Protein AF-A0A1G6LSV8-F1 (afdb_monomer)

Secondary structure (DSSP, 8-state):
--HHHHHHHHHHHHHHHHHHHHHHHHHHHHHH-TT-HHHHHHHHHHHHHHHHHHHHHHHHHHHHHHHHHHHHHHHHHHHHHHHHHHHHH-

Structure (mmCIF, N/CA/C/O backbone):
data_AF-A0A1G6LSV8-F1
#
_entry.id   AF-A0A1G6LSV8-F1
#
loop_
_atom_site.group_PDB
_atom_site.id
_atom_site.type_symbol
_atom_site.label_atom_id
_atom_site.label_alt_id
_atom_site.label_comp_id
_atom_site.label_asym_id
_atom_site.label_entity_id
_atom_site.label_seq_id
_atom_site.pdbx_PDB_ins_code
_atom_site.Cartn_x
_atom_site.Cartn_y
_atom_site.Cartn_z
_atom_site.occupancy
_atom_site.B_iso_or_equiv
_atom_site.auth_seq_id
_atom_site.auth_comp_id
_atom_site.auth_asym_id
_atom_site.auth_atom_id
_atom_si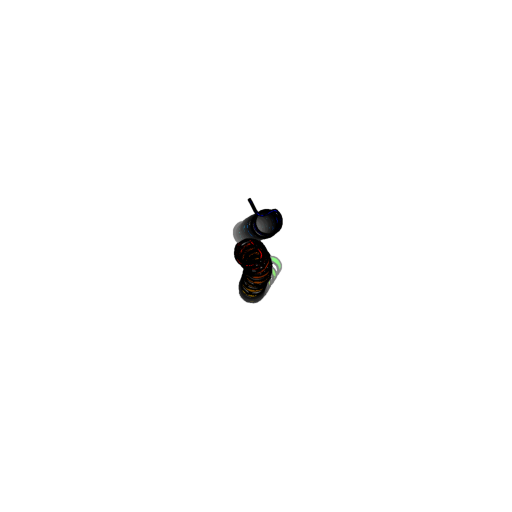te.pdbx_PDB_model_num
ATOM 1 N N . MET A 1 1 ? -2.219 7.189 21.224 1.00 52.38 1 MET A N 1
ATOM 2 C CA . MET A 1 1 ? -1.840 7.245 19.793 1.00 52.38 1 MET A CA 1
ATOM 3 C C . MET A 1 1 ? -1.718 5.817 19.270 1.00 52.38 1 MET A C 1
ATOM 5 O O . MET A 1 1 ? -0.903 5.052 19.778 1.00 52.38 1 MET A O 1
ATOM 9 N N . PHE A 1 2 ? -2.610 5.413 18.369 1.00 63.88 2 PHE A N 1
ATOM 10 C CA . PHE A 1 2 ? -2.823 4.015 17.993 1.00 63.88 2 PHE A CA 1
ATOM 11 C C . PHE A 1 2 ? -1.665 3.469 17.142 1.00 63.88 2 PHE A C 1
ATOM 13 O O . PHE A 1 2 ? -1.421 3.943 16.034 1.00 63.88 2 PHE A O 1
ATOM 20 N N . ARG A 1 3 ? -0.928 2.476 17.667 1.00 68.75 3 ARG A N 1
ATOM 21 C CA . ARG A 1 3 ? 0.225 1.848 16.985 1.00 68.75 3 ARG A CA 1
ATOM 22 C C . ARG A 1 3 ? -0.141 1.328 15.591 1.00 68.75 3 ARG A C 1
ATOM 24 O O . ARG A 1 3 ? 0.647 1.494 14.672 1.00 68.75 3 ARG A O 1
ATOM 31 N N . ILE A 1 4 ? -1.341 0.764 15.436 1.00 68.94 4 ILE A N 1
ATOM 32 C CA . ILE A 1 4 ? -1.849 0.218 14.168 1.00 68.94 4 ILE A CA 1
ATOM 33 C C . ILE A 1 4 ? -1.928 1.311 13.102 1.00 68.94 4 ILE A C 1
ATOM 35 O O . ILE A 1 4 ? -1.386 1.144 12.017 1.00 68.94 4 ILE A O 1
ATOM 39 N N . LEU A 1 5 ? -2.495 2.470 13.441 1.00 66.69 5 LEU A N 1
ATOM 40 C CA . LEU A 1 5 ? -2.593 3.604 12.523 1.00 66.69 5 LEU A CA 1
ATOM 41 C C . LEU A 1 5 ? -1.209 4.124 12.095 1.00 66.69 5 LEU A C 1
ATOM 43 O O . LEU A 1 5 ? -1.019 4.516 10.947 1.00 66.69 5 LEU A O 1
ATOM 47 N N . ARG A 1 6 ? -0.221 4.066 13.000 1.00 68.38 6 ARG A N 1
ATOM 48 C CA . ARG A 1 6 ? 1.174 4.429 12.703 1.00 68.3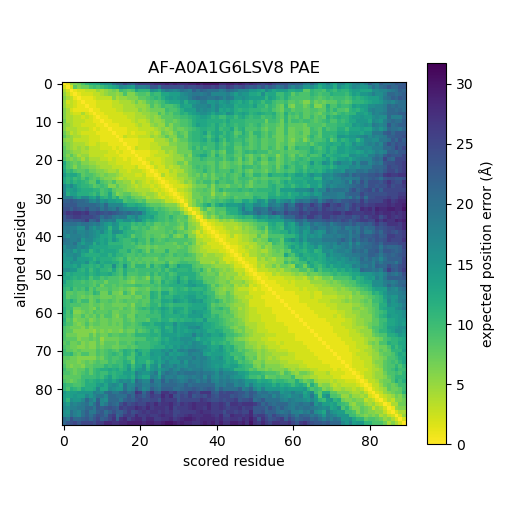8 6 ARG A CA 1
ATOM 49 C C . ARG A 1 6 ? 1.828 3.450 11.724 1.00 68.38 6 ARG A C 1
ATOM 51 O O . ARG A 1 6 ? 2.519 3.898 10.818 1.00 68.38 6 ARG A O 1
ATOM 58 N N . TYR A 1 7 ? 1.584 2.146 11.873 1.00 68.69 7 TYR A N 1
ATOM 59 C CA . TYR A 1 7 ? 2.058 1.143 10.915 1.00 68.69 7 TYR A CA 1
ATOM 60 C C . TYR A 1 7 ? 1.352 1.270 9.558 1.00 68.69 7 TYR A C 1
ATOM 62 O O . TYR A 1 7 ? 2.044 1.239 8.543 1.00 68.69 7 TYR A O 1
ATOM 70 N N . CYS A 1 8 ? 0.025 1.497 9.526 1.00 69.12 8 CYS A N 1
ATOM 71 C CA . CYS A 1 8 ? -0.704 1.740 8.270 1.00 69.12 8 CYS A CA 1
ATOM 72 C C . CYS A 1 8 ? -0.114 2.990 7.560 1.00 69.12 8 CYS A C 1
ATOM 74 O O . CYS A 1 8 ? 0.168 2.937 6.368 1.00 69.12 8 CYS A O 1
ATOM 76 N N . TYR A 1 9 ? 0.206 4.070 8.292 1.00 70.19 9 TYR A N 1
ATOM 77 C CA . TYR A 1 9 ? 0.869 5.261 7.733 1.00 70.19 9 TYR A CA 1
ATOM 78 C C . TYR A 1 9 ? 2.275 4.982 7.176 1.00 70.19 9 TYR A C 1
ATOM 80 O O . TYR A 1 9 ? 2.571 5.351 6.043 1.00 70.19 9 TYR A O 1
ATOM 88 N N . SER A 1 10 ? 3.147 4.311 7.937 1.00 73.88 10 SER A N 1
ATOM 89 C CA . SER A 1 10 ? 4.503 3.982 7.472 1.00 73.88 10 SER A CA 1
ATOM 90 C C . SER A 1 10 ? 4.497 3.105 6.219 1.00 73.88 10 SER A C 1
ATOM 92 O O . SER A 1 10 ? 5.342 3.291 5.347 1.00 73.88 10 SER A O 1
ATOM 94 N N . PHE A 1 11 ? 3.533 2.188 6.108 1.00 71.81 11 PHE A N 1
ATOM 95 C CA . PHE A 1 11 ? 3.383 1.330 4.934 1.00 71.81 11 PHE A CA 1
ATOM 96 C C . PHE A 1 11 ? 2.944 2.125 3.697 1.00 71.81 11 PHE A C 1
ATOM 98 O O . PHE A 1 11 ? 3.514 1.953 2.623 1.00 71.81 11 PHE A O 1
ATOM 105 N N . VAL A 1 12 ? 1.993 3.052 3.859 1.00 72.31 12 VAL A N 1
ATOM 106 C CA . VAL A 1 12 ? 1.551 3.959 2.785 1.00 72.31 12 VAL A CA 1
ATOM 107 C C . VAL A 1 12 ? 2.702 4.840 2.298 1.00 72.31 12 VAL A C 1
ATOM 109 O O . VAL A 1 12 ? 2.914 4.966 1.095 1.00 72.31 12 VAL A O 1
ATOM 112 N N . VAL A 1 13 ? 3.485 5.408 3.218 1.00 76.81 13 VAL A N 1
ATOM 113 C CA . VAL A 1 13 ? 4.646 6.241 2.867 1.00 76.81 13 VAL A CA 1
ATOM 114 C C . VAL A 1 13 ? 5.712 5.427 2.129 1.00 76.81 13 VAL A C 1
ATOM 116 O O . VAL A 1 13 ? 6.234 5.893 1.121 1.00 76.81 13 VAL A O 1
ATOM 119 N N . ALA A 1 14 ? 6.007 4.202 2.574 1.00 74.38 14 ALA A N 1
ATOM 120 C CA . ALA A 1 14 ? 6.944 3.319 1.877 1.00 74.38 14 ALA A CA 1
ATOM 121 C C . ALA A 1 14 ? 6.454 2.950 0.465 1.00 74.38 14 ALA A C 1
ATOM 123 O O . ALA A 1 14 ? 7.248 2.951 -0.475 1.00 74.38 14 ALA A O 1
ATOM 124 N N . GLY A 1 15 ? 5.148 2.704 0.303 1.00 72.25 15 GLY A N 1
ATOM 125 C CA . GLY A 1 15 ? 4.526 2.461 -1.000 1.00 72.25 15 GLY A CA 1
ATOM 126 C C . GLY A 1 15 ? 4.657 3.654 -1.951 1.00 72.25 15 GLY A C 1
ATOM 127 O O . GLY A 1 15 ? 5.086 3.484 -3.089 1.00 72.25 15 GLY A O 1
ATOM 128 N N . LEU A 1 16 ? 4.382 4.871 -1.467 1.00 73.62 16 LEU A N 1
ATOM 129 C CA . LEU A 1 16 ? 4.538 6.105 -2.249 1.00 73.62 16 LEU A CA 1
ATOM 130 C C . LEU A 1 16 ? 5.994 6.355 -2.670 1.00 73.62 16 LEU A C 1
ATOM 132 O O . LEU A 1 16 ? 6.245 6.756 -3.805 1.00 73.62 16 LEU A O 1
ATOM 136 N N . ILE A 1 17 ? 6.958 6.089 -1.783 1.00 78.94 17 ILE A N 1
ATOM 137 C CA . ILE A 1 17 ? 8.389 6.207 -2.105 1.00 78.94 17 ILE A CA 1
ATOM 138 C C . ILE A 1 17 ? 8.788 5.190 -3.183 1.00 78.94 17 ILE A C 1
ATOM 140 O O . ILE A 1 17 ? 9.498 5.549 -4.122 1.00 78.94 17 ILE A O 1
ATOM 144 N N . GLY A 1 18 ? 8.315 3.944 -3.080 1.00 74.31 18 GLY A N 1
ATOM 145 C CA . GLY A 1 18 ? 8.559 2.910 -4.089 1.00 74.31 18 GLY A CA 1
ATOM 146 C C . GLY A 1 18 ? 8.000 3.284 -5.464 1.00 74.31 18 GLY A C 1
ATOM 147 O O . GLY A 1 18 ? 8.688 3.111 -6.467 1.00 74.31 18 GLY A O 1
ATOM 148 N N . MET A 1 19 ? 6.802 3.873 -5.506 1.00 71.44 19 MET A N 1
ATOM 149 C CA . MET A 1 19 ? 6.186 4.363 -6.746 1.00 71.44 19 MET A CA 1
ATOM 150 C C . MET A 1 19 ? 6.991 5.496 -7.388 1.00 71.44 19 MET A C 1
ATOM 152 O O . MET A 1 19 ? 7.276 5.446 -8.582 1.00 71.44 19 MET A O 1
ATOM 156 N N . LEU A 1 20 ? 7.424 6.486 -6.599 1.00 73.19 20 LEU A N 1
ATOM 157 C CA . LEU A 1 20 ? 8.270 7.573 -7.104 1.00 73.19 20 LEU A CA 1
ATOM 158 C C . LEU A 1 20 ? 9.602 7.047 -7.655 1.00 73.19 20 LEU A C 1
ATOM 160 O O . LEU A 1 20 ? 10.047 7.492 -8.710 1.00 73.19 20 LEU A O 1
ATOM 164 N N . ALA A 1 21 ? 10.220 6.077 -6.976 1.00 75.38 21 ALA A N 1
ATOM 165 C CA . ALA A 1 21 ? 11.451 5.449 -7.448 1.00 75.38 21 ALA A CA 1
ATOM 166 C C . ALA A 1 21 ? 11.248 4.679 -8.769 1.00 75.38 21 ALA A C 1
ATOM 168 O O .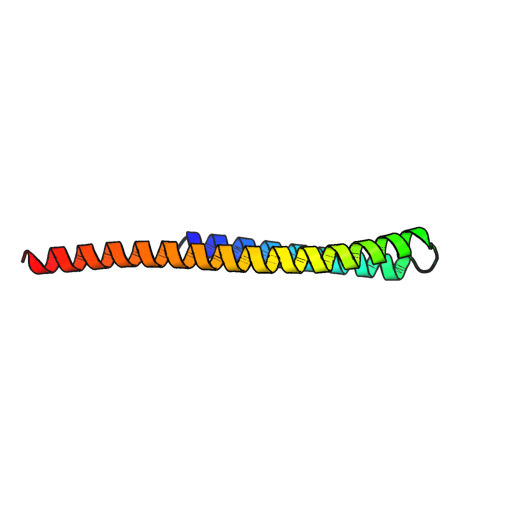 ALA A 1 21 ? 12.102 4.758 -9.654 1.00 75.38 21 ALA A O 1
ATOM 169 N N . GLY A 1 22 ? 10.113 3.987 -8.926 1.00 70.50 22 GLY A N 1
ATOM 170 C CA . GLY A 1 22 ? 9.737 3.295 -10.164 1.00 70.50 22 GLY A CA 1
ATOM 171 C C . GLY A 1 22 ? 9.568 4.250 -11.348 1.00 70.50 22 GLY A C 1
ATOM 172 O O . GLY A 1 22 ? 10.210 4.061 -12.383 1.00 70.50 22 GLY A O 1
ATOM 173 N N . MET A 1 23 ? 8.805 5.335 -11.166 1.00 69.38 23 MET A N 1
ATOM 174 C CA . MET A 1 23 ? 8.590 6.349 -12.210 1.00 69.38 23 MET A CA 1
ATOM 175 C C . MET A 1 23 ? 9.897 7.021 -12.652 1.00 69.38 23 MET A C 1
ATOM 177 O O . MET A 1 23 ? 10.122 7.222 -13.845 1.00 69.38 23 MET A O 1
ATOM 181 N N . VAL A 1 24 ? 10.793 7.335 -11.709 1.00 70.50 24 VAL A N 1
ATOM 182 C CA . VAL A 1 24 ? 12.115 7.904 -12.031 1.00 70.50 24 VAL A CA 1
ATOM 183 C C . VAL A 1 24 ? 12.952 6.924 -12.858 1.00 70.50 24 VAL A C 1
ATOM 185 O O . VAL A 1 24 ? 13.606 7.338 -13.814 1.00 70.50 24 VAL A O 1
ATOM 188 N N . GLY A 1 25 ? 12.898 5.626 -12.542 1.00 70.06 25 GLY A N 1
ATOM 189 C CA . GLY A 1 25 ? 13.562 4.586 -13.331 1.00 70.06 25 GLY A CA 1
ATOM 190 C C . GLY A 1 25 ? 13.053 4.520 -14.773 1.00 70.06 25 GLY A C 1
ATOM 191 O O . GLY A 1 25 ? 13.856 4.423 -15.700 1.00 70.06 25 GLY A O 1
ATOM 192 N N . GLN A 1 26 ? 11.739 4.642 -14.979 1.00 67.94 26 GLN A N 1
ATOM 193 C CA . GLN A 1 26 ? 11.143 4.652 -16.319 1.00 67.94 26 GLN A CA 1
ATOM 194 C C . GLN A 1 26 ? 11.535 5.885 -17.142 1.00 67.94 26 GLN A C 1
ATOM 196 O O . GLN A 1 26 ? 11.868 5.744 -18.319 1.00 67.94 26 GLN A O 1
ATOM 201 N N . ILE A 1 27 ? 11.556 7.074 -16.527 1.00 68.00 27 ILE A N 1
ATOM 202 C CA . ILE A 1 27 ? 12.005 8.317 -17.181 1.00 68.00 27 ILE A CA 1
ATOM 203 C C . ILE A 1 27 ? 13.457 8.173 -17.651 1.00 68.00 27 ILE A C 1
ATOM 205 O O . ILE A 1 27 ? 13.775 8.514 -18.788 1.00 68.00 27 ILE A O 1
ATOM 209 N N . TYR A 1 28 ? 14.317 7.590 -16.811 1.00 68.06 28 TYR A N 1
ATOM 210 C CA . TYR A 1 28 ? 15.724 7.369 -17.146 1.00 68.06 28 TYR A CA 1
ATOM 211 C C . TYR A 1 28 ? 15.899 6.402 -18.326 1.00 68.06 28 TYR A C 1
ATOM 213 O O . TYR A 1 28 ? 16.754 6.612 -19.186 1.00 68.06 28 TYR A O 1
ATOM 221 N N . ILE A 1 29 ? 15.073 5.351 -18.391 1.00 68.56 29 ILE A N 1
ATOM 222 C CA . ILE A 1 29 ? 15.061 4.422 -19.527 1.00 68.56 29 ILE A CA 1
ATOM 223 C C . ILE A 1 29 ? 14.618 5.161 -20.789 1.00 68.56 29 ILE A C 1
ATOM 225 O O . ILE A 1 29 ? 15.286 5.029 -21.805 1.00 68.56 29 ILE A O 1
ATOM 229 N N . TYR A 1 30 ? 13.556 5.967 -20.730 1.00 65.00 30 TYR A N 1
ATOM 230 C CA . TYR A 1 30 ? 13.084 6.743 -21.879 1.00 65.00 30 TYR A CA 1
ATOM 231 C C . TYR A 1 30 ? 14.155 7.700 -22.421 1.00 65.00 30 TYR A C 1
ATOM 233 O O . TYR A 1 30 ? 14.401 7.721 -23.624 1.00 65.00 30 TYR A O 1
ATOM 241 N N . GLU A 1 31 ? 14.837 8.434 -21.541 1.00 65.62 31 GLU A N 1
ATOM 242 C CA . GLU A 1 31 ? 15.834 9.443 -21.922 1.00 65.62 31 GLU A CA 1
ATOM 243 C C . GLU A 1 31 ? 17.120 8.827 -22.509 1.00 65.62 31 GLU A C 1
ATOM 245 O O . GLU A 1 31 ? 17.716 9.382 -23.431 1.00 65.62 31 GLU A O 1
ATOM 250 N N . PHE A 1 32 ? 17.532 7.641 -22.044 1.00 62.84 32 PHE A N 1
ATOM 251 C CA . PHE A 1 32 ? 18.718 6.942 -22.569 1.00 62.84 32 PHE A CA 1
ATOM 252 C C . PHE A 1 32 ? 18.418 5.934 -23.695 1.00 62.84 32 PHE A C 1
ATOM 254 O O . PHE A 1 32 ? 19.339 5.493 -24.389 1.00 62.84 32 PHE A O 1
ATOM 261 N N . SER A 1 33 ? 17.152 5.557 -23.899 1.00 62.38 33 SER A N 1
ATOM 262 C CA . SER A 1 33 ? 16.727 4.532 -24.865 1.00 62.38 33 SER A CA 1
ATOM 263 C C . SER A 1 33 ? 16.527 5.047 -26.292 1.00 62.38 33 SER A C 1
ATOM 265 O O . SER A 1 33 ? 16.297 4.224 -27.180 1.00 62.38 33 SER A O 1
ATOM 267 N N . ASP A 1 34 ? 16.653 6.348 -26.559 1.00 58.25 34 ASP A N 1
ATOM 268 C CA . ASP A 1 34 ? 16.400 6.963 -27.879 1.00 58.25 34 ASP A CA 1
ATOM 269 C C . ASP A 1 34 ? 17.215 6.342 -29.045 1.00 58.25 34 ASP A C 1
ATOM 271 O O . ASP A 1 34 ? 16.966 6.604 -30.219 1.00 58.25 34 ASP A O 1
ATOM 275 N N . ARG A 1 35 ? 18.193 5.472 -28.746 1.00 59.25 35 ARG A N 1
ATOM 276 C CA . ARG A 1 35 ? 18.998 4.722 -29.725 1.00 59.25 35 ARG A CA 1
ATOM 277 C C . ARG A 1 35 ? 18.678 3.227 -29.850 1.00 59.25 35 ARG A C 1
ATOM 279 O O . ARG A 1 35 ? 19.291 2.573 -30.691 1.00 59.25 35 ARG A O 1
ATOM 286 N N . ASN A 1 36 ? 17.785 2.654 -29.037 1.00 65.75 36 ASN A N 1
ATOM 287 C CA . ASN A 1 36 ? 17.570 1.204 -28.995 1.00 65.75 36 ASN A CA 1
ATOM 288 C C . ASN A 1 36 ? 16.079 0.826 -28.898 1.00 65.75 36 ASN A C 1
ATOM 290 O O . ASN A 1 36 ? 15.456 0.942 -27.844 1.00 65.75 36 ASN A 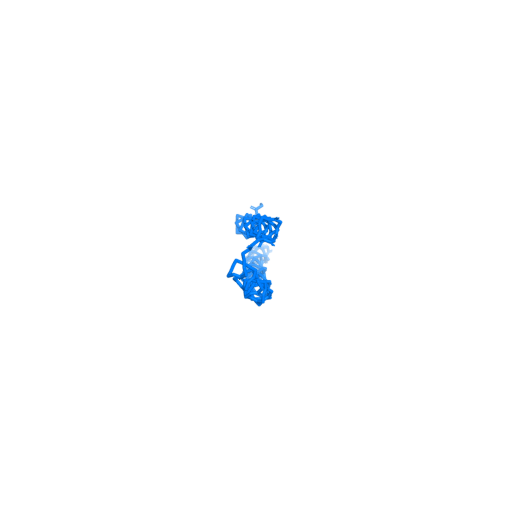O 1
ATOM 294 N N . ALA A 1 37 ? 15.517 0.313 -29.996 1.00 65.81 37 ALA A N 1
ATOM 295 C CA . ALA A 1 37 ? 14.087 0.003 -30.129 1.00 65.81 37 ALA A CA 1
ATOM 296 C C . ALA A 1 37 ? 13.567 -1.016 -29.095 1.00 65.81 37 ALA A C 1
ATOM 298 O O . ALA A 1 37 ? 12.413 -0.949 -28.679 1.00 65.81 37 ALA A O 1
ATOM 299 N N . VAL A 1 38 ? 14.428 -1.931 -28.636 1.00 67.69 38 VAL A N 1
ATOM 300 C CA . VAL A 1 38 ? 14.079 -2.945 -27.626 1.00 67.69 38 VAL A CA 1
ATOM 301 C C . VAL A 1 38 ? 13.834 -2.312 -26.252 1.00 67.69 38 VAL A C 1
ATOM 303 O O . VAL A 1 38 ? 12.919 -2.718 -25.539 1.00 67.69 38 VAL A O 1
ATOM 306 N N . LEU A 1 39 ? 14.621 -1.296 -25.886 1.00 64.69 39 LEU A N 1
ATOM 307 C CA . LEU A 1 39 ? 14.475 -0.593 -24.60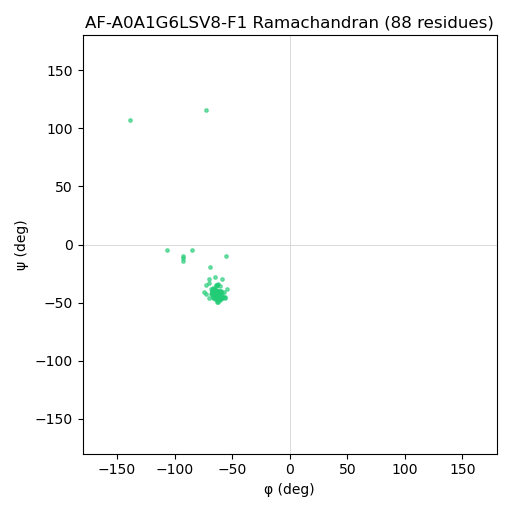9 1.00 64.69 39 LEU A CA 1
ATOM 308 C C . LEU A 1 39 ? 13.224 0.301 -24.606 1.00 64.69 39 LEU A C 1
ATOM 310 O O . LEU A 1 39 ? 12.519 0.348 -23.601 1.00 64.69 39 LEU A O 1
ATOM 314 N N . MET A 1 40 ? 12.879 0.905 -25.747 1.00 67.38 40 MET A N 1
ATOM 315 C CA . MET A 1 40 ? 11.631 1.660 -25.907 1.00 67.38 40 MET A CA 1
ATOM 316 C C . MET A 1 40 ? 10.399 0.757 -25.806 1.00 67.38 40 MET A C 1
ATOM 318 O O . MET A 1 40 ? 9.423 1.109 -25.144 1.00 67.38 40 MET A O 1
ATOM 322 N N . GLN A 1 41 ? 10.441 -0.422 -26.432 1.00 67.69 41 GLN A N 1
ATOM 323 C CA . GLN A 1 41 ? 9.340 -1.380 -26.349 1.00 67.69 41 GLN A CA 1
ATOM 324 C C . GLN A 1 41 ? 9.160 -1.887 -24.914 1.00 67.69 41 GLN A C 1
ATOM 326 O O . GLN A 1 41 ? 8.035 -1.920 -24.415 1.00 67.69 41 GLN A O 1
ATOM 331 N N . ALA A 1 42 ? 10.259 -2.195 -24.218 1.00 65.25 42 ALA A N 1
ATOM 332 C CA . ALA A 1 42 ? 10.216 -2.542 -22.803 1.00 65.25 42 ALA A CA 1
ATOM 333 C C . ALA A 1 42 ? 9.606 -1.405 -21.964 1.00 65.25 42 ALA A C 1
ATOM 335 O O . ALA A 1 42 ? 8.700 -1.664 -21.179 1.00 65.25 42 ALA A O 1
ATOM 336 N N . ALA A 1 43 ? 10.022 -0.152 -22.177 1.00 66.06 43 ALA A N 1
ATOM 337 C CA . ALA A 1 43 ? 9.482 1.008 -21.465 1.00 66.06 43 ALA A CA 1
ATOM 338 C C . ALA A 1 43 ? 7.969 1.197 -21.683 1.00 66.06 43 ALA A C 1
ATOM 340 O O . ALA A 1 43 ? 7.252 1.481 -20.728 1.00 66.06 43 ALA A O 1
ATOM 341 N N . SER A 1 44 ? 7.466 0.980 -22.904 1.00 69.81 44 SER A N 1
ATOM 342 C CA . SER A 1 44 ? 6.025 1.066 -23.192 1.00 69.81 44 SER A CA 1
ATOM 343 C C . SER A 1 44 ? 5.206 -0.005 -22.461 1.00 69.81 44 SER A C 1
ATOM 345 O O . SER A 1 44 ? 4.184 0.305 -21.857 1.00 69.81 44 SER A O 1
ATOM 347 N N . VAL A 1 45 ? 5.704 -1.245 -22.431 1.00 69.19 45 VAL A N 1
ATOM 348 C CA . VAL A 1 45 ? 5.063 -2.363 -21.725 1.00 69.19 45 VAL A CA 1
ATOM 349 C C . VAL A 1 45 ? 5.107 -2.143 -20.211 1.00 69.19 45 VAL A C 1
ATOM 351 O O . VAL A 1 45 ? 4.120 -2.395 -19.525 1.00 69.19 45 VAL A O 1
ATOM 354 N N . PHE A 1 46 ? 6.223 -1.626 -19.684 1.00 67.94 46 PHE A N 1
ATOM 355 C CA . PHE A 1 46 ? 6.328 -1.255 -18.273 1.00 67.94 46 PHE A CA 1
ATOM 356 C C . PHE A 1 46 ? 5.365 -0.133 -17.889 1.00 67.94 46 PHE A C 1
ATOM 358 O O . PHE A 1 46 ? 4.840 -0.178 -16.787 1.00 67.94 46 PHE A O 1
ATOM 365 N N . ASN A 1 47 ? 5.091 0.824 -18.777 1.00 68.81 47 ASN A N 1
ATOM 366 C CA . ASN A 1 47 ? 4.149 1.910 -18.508 1.00 68.81 47 ASN A CA 1
ATOM 367 C C . ASN A 1 47 ? 2.703 1.390 -18.361 1.00 68.81 47 ASN A C 1
ATOM 369 O O . ASN A 1 47 ? 2.021 1.709 -17.390 1.00 68.81 47 ASN A O 1
ATOM 373 N N . GLU A 1 48 ? 2.264 0.504 -19.261 1.00 67.50 48 GLU A N 1
ATOM 374 C CA . GLU A 1 48 ? 0.938 -0.132 -19.170 1.00 67.50 48 GLU A CA 1
ATOM 375 C C . GLU A 1 48 ? 0.806 -1.035 -17.928 1.00 67.50 48 GLU A C 1
ATOM 377 O O . GLU A 1 48 ? -0.228 -1.046 -17.252 1.00 67.50 48 GLU A O 1
ATOM 382 N N . LEU A 1 49 ? 1.867 -1.779 -17.595 1.00 64.69 49 LEU A N 1
ATOM 383 C CA . LEU A 1 49 ? 1.927 -2.593 -16.378 1.00 64.69 49 LEU A CA 1
ATOM 384 C C . LEU A 1 49 ? 1.936 -1.734 -15.108 1.00 64.69 49 LEU A C 1
ATOM 386 O O . LEU A 1 49 ? 1.284 -2.107 -14.130 1.00 64.69 49 LEU A O 1
ATOM 390 N N . ASP A 1 50 ? 2.633 -0.597 -15.114 1.00 69.94 50 ASP A N 1
ATOM 391 C CA . ASP A 1 50 ? 2.699 0.310 -13.968 1.00 69.94 50 ASP A CA 1
ATOM 392 C C . ASP A 1 50 ? 1.351 0.968 -13.697 1.00 69.94 50 ASP A C 1
ATOM 394 O O . ASP A 1 50 ? 0.945 1.020 -12.538 1.00 69.94 50 ASP A O 1
ATOM 398 N N . GLU A 1 51 ? 0.615 1.393 -14.728 1.00 68.25 51 GLU A N 1
ATOM 399 C CA . GLU A 1 51 ? -0.711 2.001 -14.561 1.00 68.25 51 GLU A CA 1
ATOM 400 C C . GLU A 1 51 ? -1.718 1.011 -13.948 1.00 68.25 51 GLU A C 1
ATOM 402 O O . GLU A 1 51 ? -2.449 1.339 -13.00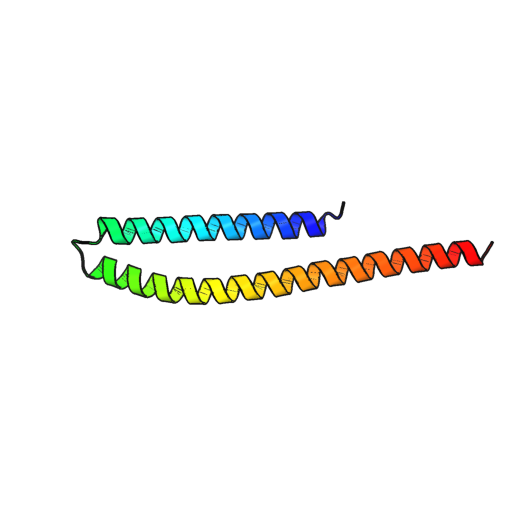3 1.00 68.25 51 GLU A O 1
ATOM 407 N N . LEU A 1 52 ? -1.705 -0.245 -14.413 1.00 70.25 52 LEU A N 1
ATOM 408 C CA . LEU A 1 52 ? -2.542 -1.301 -13.845 1.00 70.25 52 LEU A CA 1
ATOM 409 C C . LEU A 1 52 ? -2.115 -1.650 -12.410 1.00 70.25 52 LEU A C 1
ATOM 411 O O . LEU A 1 52 ? -2.963 -1.800 -11.525 1.00 70.25 52 LEU A O 1
ATOM 415 N N . SER A 1 53 ? -0.805 -1.756 -12.155 1.00 69.12 53 SER A N 1
ATOM 416 C CA . SER A 1 53 ? -0.295 -2.030 -10.807 1.00 69.12 53 SER A CA 1
ATOM 417 C C . SER A 1 53 ? -0.638 -0.890 -9.842 1.00 69.12 53 SER A C 1
ATOM 419 O O . SER A 1 53 ? -1.016 -1.147 -8.698 1.00 69.12 53 SER A O 1
ATOM 421 N N . PHE A 1 54 ? -0.623 0.357 -10.320 1.00 69.19 54 PHE A N 1
ATOM 422 C CA . PHE A 1 54 ? -0.977 1.541 -9.548 1.00 69.19 54 PHE A CA 1
ATOM 423 C C . PHE A 1 54 ? -2.440 1.505 -9.103 1.00 69.19 54 PHE A C 1
ATOM 425 O O . PHE A 1 54 ? -2.727 1.683 -7.917 1.00 69.19 54 PHE A O 1
ATOM 432 N N . MET A 1 55 ? -3.362 1.190 -10.020 1.00 70.75 55 MET A N 1
ATOM 433 C CA . MET A 1 55 ? -4.783 0.995 -9.700 1.00 70.75 55 MET A CA 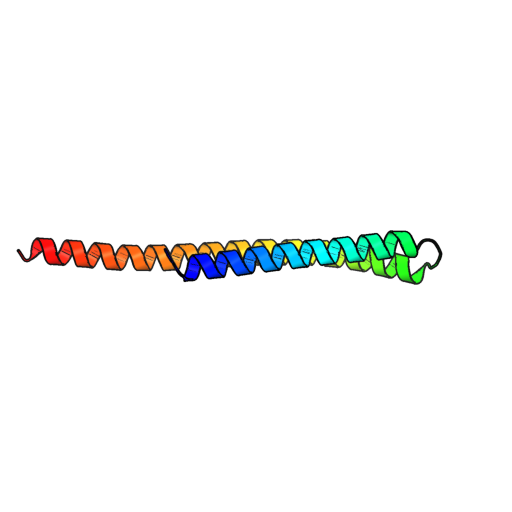1
ATOM 434 C C . MET A 1 55 ? -4.979 -0.086 -8.628 1.00 70.75 55 MET A C 1
ATOM 436 O O . MET A 1 55 ? -5.700 0.128 -7.649 1.00 70.75 55 MET A O 1
ATOM 440 N N . VAL A 1 56 ? -4.304 -1.231 -8.770 1.00 78.06 56 VAL A N 1
ATOM 441 C CA . VAL A 1 56 ? -4.406 -2.345 -7.812 1.00 78.06 56 VAL A CA 1
ATOM 442 C C . VAL A 1 56 ? -3.867 -1.950 -6.436 1.00 78.06 56 VAL A C 1
ATOM 444 O O . VAL A 1 56 ? -4.516 -2.222 -5.423 1.00 78.06 56 VAL A O 1
ATOM 447 N N . VAL A 1 57 ? -2.718 -1.273 -6.373 1.00 75.19 57 VAL A N 1
ATOM 448 C CA . VAL A 1 57 ? -2.119 -0.822 -5.108 1.00 75.19 57 VAL A CA 1
ATOM 449 C C . VAL A 1 57 ? -2.986 0.241 -4.429 1.00 75.19 57 VAL A C 1
ATOM 451 O O . VAL A 1 57 ? -3.144 0.210 -3.205 1.00 75.19 57 VAL A O 1
ATOM 454 N N . LEU A 1 58 ? -3.602 1.145 -5.193 1.00 74.75 58 LEU A N 1
ATOM 455 C CA . LEU A 1 58 ? -4.490 2.180 -4.660 1.00 74.75 58 LEU A CA 1
ATOM 456 C C . LEU A 1 58 ? -5.755 1.567 -4.044 1.00 74.75 58 LEU A C 1
ATOM 458 O O . LEU A 1 58 ? -6.114 1.893 -2.909 1.00 74.75 58 LEU A O 1
ATOM 462 N N . VAL A 1 59 ? -6.378 0.611 -4.740 1.00 80.12 59 VAL A N 1
ATOM 463 C CA . VAL A 1 59 ? -7.537 -0.135 -4.223 1.00 80.12 59 VAL A CA 1
ATOM 464 C C . VAL A 1 59 ? -7.155 -0.956 -2.989 1.00 80.12 59 VAL A C 1
ATOM 466 O O . VAL A 1 59 ? -7.850 -0.891 -1.973 1.00 80.12 59 VAL A O 1
ATOM 469 N N . ALA A 1 60 ? -6.029 -1.674 -3.022 1.00 79.31 60 ALA A N 1
ATOM 470 C CA . ALA A 1 60 ? -5.554 -2.457 -1.881 1.00 79.31 60 ALA A CA 1
ATOM 471 C C . ALA A 1 60 ? -5.285 -1.576 -0.649 1.00 79.31 60 ALA A C 1
ATOM 473 O O . ALA A 1 60 ? -5.649 -1.937 0.472 1.00 79.31 60 ALA A O 1
ATOM 474 N N . THR A 1 61 ? -4.715 -0.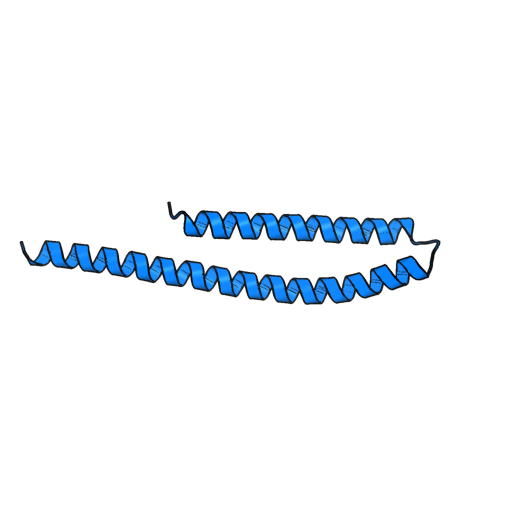387 -0.857 1.00 77.12 61 THR A N 1
ATOM 475 C CA . THR A 1 61 ? -4.457 0.588 0.209 1.00 77.12 61 THR A CA 1
ATOM 476 C C . THR A 1 61 ? -5.757 1.128 0.804 1.00 77.12 61 THR A C 1
ATOM 478 O O . THR A 1 61 ? -5.882 1.212 2.028 1.00 77.12 61 THR A O 1
ATOM 481 N N . ALA A 1 62 ? -6.753 1.443 -0.029 1.00 78.25 62 ALA A N 1
ATOM 482 C CA . ALA A 1 62 ? -8.063 1.897 0.435 1.00 78.25 62 ALA A CA 1
ATOM 483 C C . ALA A 1 62 ? -8.775 0.829 1.284 1.00 78.25 62 ALA A C 1
ATOM 485 O O . ALA A 1 62 ? -9.291 1.135 2.362 1.00 78.25 62 ALA A O 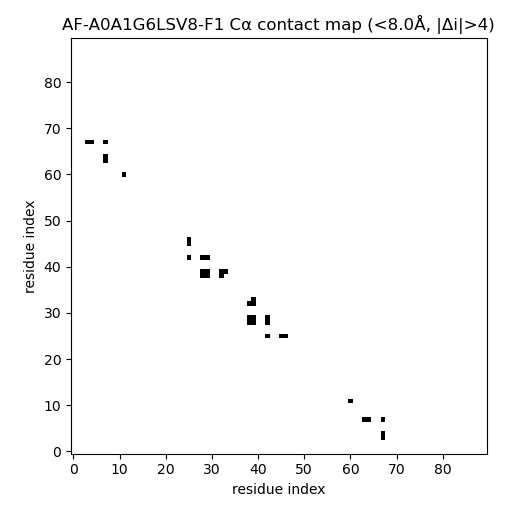1
ATOM 486 N N . VAL A 1 63 ? -8.743 -0.435 0.845 1.00 82.38 63 VAL A N 1
ATOM 487 C CA . VAL A 1 63 ? -9.312 -1.570 1.593 1.00 82.38 63 VAL A CA 1
ATOM 488 C C . VAL A 1 63 ? -8.587 -1.774 2.926 1.00 82.38 63 VAL A C 1
ATOM 490 O O . VAL A 1 63 ? -9.235 -1.962 3.958 1.00 82.38 63 VAL A O 1
ATOM 493 N N . LEU A 1 64 ? -7.254 -1.686 2.934 1.00 79.88 64 LEU A N 1
ATOM 494 C CA . LEU A 1 64 ? -6.455 -1.809 4.152 1.00 79.88 64 LEU A CA 1
ATOM 495 C C . LEU A 1 64 ? -6.785 -0.695 5.156 1.00 79.88 64 LEU A C 1
ATOM 497 O O . LEU A 1 64 ? -7.015 -0.980 6.331 1.00 79.88 64 LEU A O 1
ATOM 501 N N . LEU A 1 65 ? -6.860 0.560 4.703 1.00 79.94 65 LEU A N 1
ATOM 502 C CA . LEU A 1 65 ? -7.221 1.697 5.552 1.00 79.94 65 LEU A CA 1
ATOM 503 C C . LEU A 1 65 ? -8.627 1.543 6.130 1.00 79.94 65 LEU A C 1
ATOM 505 O O . LEU A 1 65 ? -8.812 1.741 7.333 1.00 79.94 65 LEU A O 1
ATOM 509 N N . TYR A 1 66 ? -9.594 1.132 5.307 1.00 80.50 66 TYR A N 1
ATOM 510 C CA . TYR A 1 66 ? -10.948 0.834 5.766 1.00 80.50 66 TYR A CA 1
ATOM 511 C C . TYR A 1 66 ? -10.935 -0.221 6.881 1.00 80.50 66 TYR A C 1
ATOM 513 O O . TYR A 1 66 ? -11.546 -0.027 7.933 1.00 80.50 66 TYR A O 1
ATOM 521 N N . PHE A 1 67 ? -10.167 -1.298 6.710 1.00 81.19 67 PHE A N 1
ATOM 522 C CA . PHE A 1 67 ? -10.030 -2.338 7.727 1.00 81.19 67 PHE A CA 1
ATOM 523 C C . PHE A 1 67 ? -9.345 -1.829 9.010 1.00 81.19 67 PHE A C 1
ATOM 525 O O . PHE A 1 67 ? -9.834 -2.119 10.107 1.00 81.19 67 PHE A O 1
ATOM 532 N N . CYS A 1 68 ? -8.274 -1.021 8.899 1.00 79.12 68 CYS A N 1
ATOM 533 C CA . CYS A 1 68 ? -7.613 -0.378 10.050 1.00 79.12 68 CYS A CA 1
ATOM 534 C C . CYS A 1 68 ? -8.639 0.472 10.843 1.00 79.12 68 CYS A C 1
ATOM 536 O O . CYS A 1 68 ? -8.708 0.371 12.071 1.00 79.12 68 CYS A O 1
ATOM 538 N N . ILE A 1 69 ? -9.475 1.260 10.150 1.00 81.94 69 ILE A N 1
ATOM 539 C CA . ILE A 1 69 ? -10.513 2.113 10.761 1.00 81.94 69 ILE A CA 1
ATOM 540 C C . ILE A 1 69 ? -11.581 1.270 11.466 1.00 81.94 69 ILE A C 1
ATOM 542 O O . ILE A 1 69 ? -11.925 1.554 12.613 1.00 81.94 69 ILE A O 1
ATOM 546 N N . VAL A 1 70 ? -12.088 0.214 10.821 1.00 83.25 70 VAL A N 1
ATOM 547 C CA . VAL A 1 70 ? -13.125 -0.658 11.399 1.00 83.25 70 VAL A CA 1
ATOM 548 C C . VAL A 1 70 ? -12.629 -1.354 12.669 1.00 83.25 70 VAL A C 1
ATOM 550 O O . VAL A 1 70 ? -13.370 -1.439 13.653 1.00 83.25 70 VAL A O 1
ATOM 553 N N . ILE A 1 71 ? -11.383 -1.836 12.684 1.00 82.38 71 ILE A N 1
ATOM 554 C CA . ILE A 1 71 ? -10.790 -2.454 13.879 1.00 82.38 71 ILE A CA 1
ATOM 555 C C . ILE A 1 71 ? -10.704 -1.449 15.025 1.00 82.38 71 ILE A C 1
ATOM 557 O O . ILE A 1 71 ? -11.088 -1.781 16.150 1.00 82.38 71 ILE A O 1
ATOM 561 N N . GLU A 1 72 ? -10.221 -0.235 14.755 1.00 78.69 72 GLU A N 1
ATOM 562 C CA . GLU A 1 72 ? -10.105 0.788 15.794 1.00 78.69 72 GLU A CA 1
ATOM 563 C C . GLU A 1 72 ? -11.474 1.240 16.302 1.00 78.69 72 GLU A C 1
ATOM 565 O O . GLU A 1 72 ? -11.668 1.342 17.513 1.00 78.69 72 GLU A O 1
ATOM 570 N N . TYR A 1 73 ? -12.463 1.388 15.419 1.00 80.31 73 TYR A N 1
ATOM 571 C CA . TYR A 1 73 ? -13.835 1.693 15.823 1.00 80.31 73 TYR A CA 1
ATOM 572 C C . TYR A 1 73 ? -14.408 0.613 16.754 1.00 80.31 73 TYR A C 1
ATOM 574 O O . TYR A 1 73 ? -14.948 0.921 17.818 1.00 80.31 73 TYR A O 1
ATOM 582 N N . ARG A 1 74 ? -14.219 -0.672 16.419 1.00 81.81 74 ARG A N 1
ATOM 583 C CA . ARG A 1 74 ? -14.633 -1.793 17.286 1.00 81.81 74 ARG A CA 1
ATOM 584 C C . ARG A 1 74 ? -13.894 -1.811 18.621 1.00 81.81 74 ARG A C 1
ATOM 586 O O . ARG A 1 74 ? -14.449 -2.242 19.632 1.00 81.81 74 ARG A O 1
ATOM 593 N N . ARG A 1 75 ? -12.620 -1.419 18.634 1.00 79.38 75 ARG A N 1
ATOM 594 C CA . ARG A 1 75 ? -11.817 -1.360 19.857 1.00 79.38 75 ARG A CA 1
ATOM 595 C C . ARG A 1 75 ? -12.284 -0.227 20.765 1.00 79.38 75 ARG A C 1
ATOM 597 O O . ARG A 1 75 ? -12.487 -0.470 21.949 1.00 79.38 75 ARG A O 1
ATOM 604 N N . TRP A 1 76 ? -12.503 0.956 20.202 1.00 82.06 76 TRP A N 1
ATOM 605 C CA . TRP A 1 76 ? -13.048 2.106 20.916 1.00 82.06 76 TRP A CA 1
ATOM 606 C C . TRP A 1 76 ? -14.444 1.814 21.482 1.00 82.06 76 TRP A C 1
ATOM 608 O O . TRP A 1 76 ? -14.669 2.006 22.673 1.00 82.06 76 TRP A O 1
ATOM 618 N N . SER A 1 77 ? -15.338 1.238 20.671 1.00 81.12 77 SER A N 1
ATOM 619 C CA . SER A 1 77 ? -16.697 0.872 21.094 1.00 81.12 77 SER A CA 1
ATOM 620 C C . SER A 1 77 ? -16.713 -0.074 22.303 1.00 81.12 77 SER A C 1
ATOM 622 O O . SER A 1 77 ? -17.498 0.132 23.226 1.00 81.12 77 SER A O 1
ATOM 624 N N . ARG A 1 78 ? -15.811 -1.069 22.350 1.00 79.12 78 ARG A N 1
ATOM 625 C CA . ARG A 1 78 ? -15.694 -1.982 23.502 1.00 79.12 78 ARG A CA 1
ATOM 626 C C . ARG A 1 78 ? -15.213 -1.296 24.779 1.00 79.12 78 ARG A C 1
ATOM 628 O O . ARG A 1 78 ? -15.681 -1.652 25.852 1.00 79.12 78 ARG A O 1
ATOM 635 N N . ILE A 1 79 ? -14.283 -0.347 24.673 1.00 79.88 79 ILE A N 1
ATOM 636 C CA . ILE A 1 79 ? -13.790 0.403 25.839 1.00 79.88 79 ILE A CA 1
ATOM 637 C C . ILE A 1 79 ? -14.920 1.277 26.398 1.00 79.88 79 ILE A C 1
ATOM 639 O O . ILE A 1 79 ? -15.212 1.201 27.585 1.00 79.88 79 ILE A O 1
ATOM 643 N N . ASN A 1 80 ? -15.636 1.993 25.527 1.00 73.88 80 ASN A N 1
ATOM 644 C CA . ASN A 1 80 ? -16.719 2.887 25.941 1.00 73.88 80 ASN A CA 1
ATOM 645 C C . ASN A 1 80 ? -17.902 2.141 26.595 1.00 73.88 80 ASN A C 1
ATOM 647 O O . ASN A 1 80 ? -18.502 2.642 27.539 1.00 73.88 80 ASN A O 1
ATOM 651 N N . GLN A 1 81 ? -18.219 0.921 26.138 1.00 71.38 81 GLN A N 1
ATOM 652 C CA . GLN A 1 81 ? -19.251 0.080 26.766 1.00 71.38 81 GLN A CA 1
ATOM 653 C C . GLN A 1 81 ? -18.854 -0.459 28.148 1.00 71.38 81 GLN A C 1
ATOM 655 O O . GLN A 1 81 ? -19.730 -0.701 28.977 1.00 71.38 81 GLN A O 1
ATOM 660 N N . ASN A 1 82 ? -17.560 -0.677 28.397 1.00 65.25 82 ASN A N 1
ATOM 661 C CA . ASN A 1 82 ? -17.083 -1.105 29.711 1.00 65.25 82 ASN A CA 1
ATOM 662 C C . ASN A 1 82 ? -17.105 0.052 30.716 1.00 65.25 82 ASN A C 1
ATOM 664 O O . ASN A 1 82 ? -17.539 -0.157 31.844 1.00 65.25 82 ASN A O 1
ATOM 668 N N . ASP A 1 83 ? -16.720 1.259 30.299 1.00 61.03 83 ASP A N 1
ATOM 669 C CA . ASP A 1 83 ? -16.766 2.443 31.164 1.00 61.03 83 ASP A CA 1
ATOM 670 C C . ASP A 1 83 ? -18.215 2.812 31.539 1.00 61.03 83 ASP A C 1
ATOM 672 O O . ASP A 1 83 ? -18.506 3.080 32.703 1.00 61.03 83 ASP A O 1
ATOM 676 N N . GLU A 1 84 ? -19.162 2.722 30.595 1.00 61.91 84 GLU A N 1
ATOM 677 C CA . GLU A 1 84 ? -20.592 2.919 30.891 1.00 61.91 84 GLU A CA 1
ATOM 678 C C . GLU A 1 84 ? -21.182 1.853 31.825 1.00 61.91 84 GLU A C 1
ATOM 680 O O . GLU A 1 84 ? -22.158 2.130 32.522 1.00 61.91 84 GLU A O 1
ATOM 685 N N . LYS A 1 85 ? -20.635 0.632 31.833 1.00 59.06 85 LYS A N 1
ATOM 686 C CA . LYS A 1 85 ? -21.071 -0.424 32.756 1.00 59.06 85 LYS A CA 1
ATOM 687 C C . LYS A 1 85 ? -20.607 -0.160 34.183 1.00 59.06 85 LYS A C 1
ATOM 689 O O . LYS A 1 85 ? -21.407 -0.320 35.094 1.00 59.06 85 LYS A O 1
ATOM 694 N N . ILE A 1 86 ? -19.359 0.274 34.355 1.00 57.75 86 ILE A N 1
ATOM 695 C CA . ILE A 1 86 ? -18.775 0.556 35.674 1.00 57.75 86 ILE A CA 1
ATOM 696 C C . ILE A 1 86 ? -19.524 1.711 36.359 1.00 57.75 86 ILE A C 1
ATOM 698 O O . ILE A 1 86 ? -19.845 1.612 37.532 1.00 57.75 86 ILE A O 1
ATOM 702 N N . VAL A 1 87 ? -19.912 2.754 35.614 1.00 57.62 87 VAL A N 1
ATOM 703 C CA . VAL A 1 87 ? -20.667 3.905 36.159 1.00 57.62 87 VAL A CA 1
ATOM 704 C C . VAL A 1 87 ? -22.114 3.560 36.558 1.00 57.62 87 VAL A C 1
ATOM 706 O O . VAL A 1 87 ? -22.731 4.314 37.299 1.00 57.62 87 VAL A O 1
ATOM 709 N N . ARG A 1 88 ? -22.697 2.460 36.060 1.00 58.25 88 ARG A N 1
ATOM 710 C CA . ARG A 1 88 ? -24.079 2.055 36.398 1.00 58.25 88 ARG A CA 1
ATOM 711 C C . ARG A 1 88 ? -24.174 1.091 37.582 1.00 58.25 88 ARG A C 1
ATOM 713 O O . ARG A 1 88 ? -25.291 0.803 38.006 1.00 58.25 88 ARG A O 1
ATOM 720 N N . GLU A 1 89 ? -23.053 0.538 38.038 1.00 55.03 89 GLU A N 1
ATOM 721 C CA . GLU A 1 89 ? -23.002 -0.345 39.213 1.00 55.03 89 GLU A CA 1
ATOM 722 C C . GLU A 1 89 ? -22.709 0.417 40.521 1.00 55.03 89 GLU A C 1
ATOM 724 O O . GLU A 1 89 ? -22.899 -0.164 41.590 1.00 55.03 89 GLU A O 1
ATOM 729 N N . ASP A 1 90 ? -22.337 1.701 40.429 1.00 47.91 90 ASP A N 1
ATOM 730 C CA . ASP A 1 90 ? -22.251 2.666 41.539 1.00 47.91 90 ASP A CA 1
ATOM 731 C C . ASP A 1 90 ? -23.563 3.464 41.707 1.00 47.91 90 ASP A C 1
ATOM 733 O O . ASP A 1 90 ? -23.920 3.783 42.868 1.00 47.91 90 ASP A O 1
#

pLDDT: mean 70.58, std 7.49, range [47.91, 83.25]

Radius of gyration: 22.52 Å; Cα contacts (8 Å, |Δi|>4): 18; chains: 1; bounding box: 43×12×72 Å

Foldseek 3Di:
DDPLVVVLVVVVVVVVVVLVVLVVVLVVLVVPCPPPPVSVVVSVVVVVVSVVVVVVVVVVSVVSVVVSVVVVVVVVVVVVVVVVVVVVVD

Organism: NCBI:txid40841

Mean predicted aligned error: 11.53 Å

Sequence (90 aa):
MFRILRYCYSFVVAGLIGMLAGMVGQIYIYEFSDRNAVLMQAASVFNELDELSFMVVLVATAVLLYFCIVIEYRRWSRINQNDEKIVRED

Solvent-accessible surface area (backbone atoms only — not comparable to full-atom values): 5029 Å² total; per-residue (Å²): 133,62,65,67,61,51,50,56,48,54,51,50,51,52,50,52,52,52,50,55,54,49,54,52,52,52,51,53,47,58,73,72,24,83,85,38,73,69,54,47,52,51,50,53,54,49,50,59,50,46,55,54,50,48,54,51,51,52,51,51,50,52,53,50,51,52,50,55,49,52,53,49,50,56,51,51,52,54,52,55,56,50,56,59,50,58,68,71,78,110